Protein AF-Q4CX30-F1 (afdb_monomer_lite)

Structure (mmCIF, N/CA/C/O backbone):
data_AF-Q4CX30-F1
#
_entry.id   AF-Q4CX30-F1
#
loop_
_atom_site.group_PDB
_atom_site.id
_atom_site.type_symbol
_atom_site.label_atom_id
_atom_site.label_alt_id
_atom_site.label_comp_id
_atom_site.label_asym_id
_atom_site.label_entity_id
_atom_site.label_seq_id
_atom_site.pdbx_PDB_ins_code
_atom_site.Cartn_x
_atom_site.Cartn_y
_atom_site.Cartn_z
_atom_site.occupancy
_atom_site.B_iso_or_equiv
_atom_site.auth_seq_id
_atom_site.auth_comp_id
_atom_site.auth_asym_id
_atom_site.auth_atom_id
_atom_site.pdbx_PDB_model_num
ATOM 1 N N . LEU A 1 1 ? -2.620 12.984 12.902 1.00 74.12 1 LEU A N 1
ATOM 2 C CA . LEU A 1 1 ? -2.906 12.235 11.660 1.00 74.12 1 LEU A CA 1
ATOM 3 C C . LEU A 1 1 ? -3.575 13.204 10.701 1.00 74.12 1 LEU A C 1
ATOM 5 O O . LEU A 1 1 ? -4.526 13.856 11.110 1.00 74.12 1 LEU A O 1
ATOM 9 N N . THR A 1 2 ? -3.021 13.389 9.506 1.00 86.50 2 THR A N 1
ATOM 10 C CA . THR A 1 2 ? -3.496 14.367 8.513 1.00 86.50 2 THR A CA 1
ATOM 11 C C . THR A 1 2 ? -3.552 13.700 7.150 1.00 86.50 2 THR A C 1
ATOM 13 O O . THR A 1 2 ? -2.652 12.934 6.819 1.00 86.50 2 THR A O 1
ATOM 16 N N . ILE A 1 3 ? -4.589 14.004 6.374 1.00 91.12 3 ILE A N 1
ATOM 17 C CA . ILE A 1 3 ? -4.713 13.572 4.980 1.00 91.12 3 ILE A CA 1
ATOM 18 C C . ILE A 1 3 ? -4.101 14.662 4.096 1.00 91.12 3 ILE A C 1
ATOM 20 O O . ILE A 1 3 ? -4.366 15.848 4.311 1.00 91.12 3 ILE A O 1
ATOM 24 N N . HIS A 1 4 ? -3.267 14.277 3.131 1.00 91.94 4 HIS A N 1
ATOM 25 C CA . HIS A 1 4 ? -2.609 15.207 2.218 1.00 91.94 4 HIS A CA 1
ATOM 26 C C . HIS A 1 4 ? -3.652 15.988 1.396 1.00 91.94 4 HIS A C 1
ATOM 28 O O . HIS A 1 4 ? -4.629 15.427 0.918 1.00 91.94 4 HIS A O 1
ATOM 34 N N . SER A 1 5 ? -3.467 17.292 1.195 1.00 91.00 5 SER A N 1
ATOM 35 C CA . SER A 1 5 ? -4.496 18.142 0.568 1.00 91.00 5 SER A CA 1
ATOM 36 C C . SER A 1 5 ? -4.748 17.854 -0.916 1.00 91.00 5 SER A C 1
ATOM 38 O O . SER A 1 5 ? -5.780 18.245 -1.448 1.00 91.00 5 SER A O 1
ATOM 40 N N . GLU A 1 6 ? -3.797 17.208 -1.591 1.00 88.88 6 GLU A N 1
ATOM 41 C CA . GLU A 1 6 ? -3.873 16.894 -3.027 1.00 88.88 6 GLU A CA 1
ATOM 42 C C . GLU A 1 6 ? -4.706 15.645 -3.355 1.00 88.88 6 GLU A C 1
ATOM 44 O O . GLU A 1 6 ? -5.018 15.432 -4.523 1.00 88.88 6 GLU A O 1
ATOM 49 N N . VAL A 1 7 ? -5.084 14.815 -2.371 1.00 90.31 7 VAL A N 1
ATOM 50 C CA . VAL A 1 7 ? -5.952 13.663 -2.658 1.00 90.31 7 VAL A CA 1
ATOM 51 C C . VAL A 1 7 ? -7.422 14.102 -2.753 1.00 90.31 7 VAL A C 1
ATOM 53 O O . VAL A 1 7 ? -7.943 14.711 -1.813 1.00 90.31 7 VAL A O 1
ATOM 56 N N . PRO A 1 8 ? -8.129 13.800 -3.862 1.00 93.00 8 PRO A N 1
ATOM 57 C CA . PRO A 1 8 ? -9.488 14.284 -4.117 1.00 93.00 8 PRO A CA 1
ATOM 58 C C . PRO A 1 8 ? -10.548 13.418 -3.413 1.00 93.00 8 PRO A C 1
ATOM 60 O O . PRO A 1 8 ? -11.469 12.892 -4.039 1.00 93.00 8 PRO A O 1
ATOM 63 N N . TYR A 1 9 ? -10.400 13.229 -2.102 1.00 95.94 9 TYR A N 1
ATOM 64 C CA . TYR A 1 9 ? -11.337 12.450 -1.298 1.00 95.94 9 TYR A CA 1
ATOM 65 C C . TYR A 1 9 ? -12.587 13.254 -0.941 1.00 95.94 9 TYR A C 1
ATOM 67 O O . TYR A 1 9 ? -12.536 14.455 -0.660 1.00 95.94 9 TYR A O 1
ATOM 75 N N . THR A 1 10 ? -13.710 12.551 -0.909 1.00 95.31 10 THR A N 1
ATOM 76 C CA . THR A 1 10 ? -14.971 13.004 -0.326 1.00 95.31 10 THR A CA 1
ATOM 77 C C . THR A 1 10 ? -14.840 13.126 1.193 1.00 95.31 10 THR A C 1
ATOM 79 O O . THR A 1 10 ? -13.927 12.570 1.807 1.00 95.31 10 THR A O 1
ATOM 82 N N . GLU A 1 11 ? -15.763 13.847 1.826 1.00 94.44 11 GLU A N 1
ATOM 83 C CA . GLU A 1 11 ? -15.764 13.987 3.287 1.00 94.44 11 GLU A CA 1
ATOM 84 C C . GLU A 1 11 ? -15.996 12.647 4.005 1.00 94.44 11 GLU A C 1
ATOM 86 O O . GLU A 1 11 ? -15.416 12.412 5.064 1.00 94.44 11 GLU A O 1
ATOM 91 N N . GLU A 1 12 ? -16.773 11.740 3.406 1.00 95.06 12 GLU A N 1
ATOM 92 C CA . GLU A 1 12 ? -16.997 10.384 3.921 1.00 95.06 12 GLU A CA 1
ATOM 93 C C . GLU A 1 12 ? -15.698 9.568 3.946 1.00 95.06 12 GLU A C 1
ATOM 95 O O . GLU A 1 12 ? -15.317 9.038 4.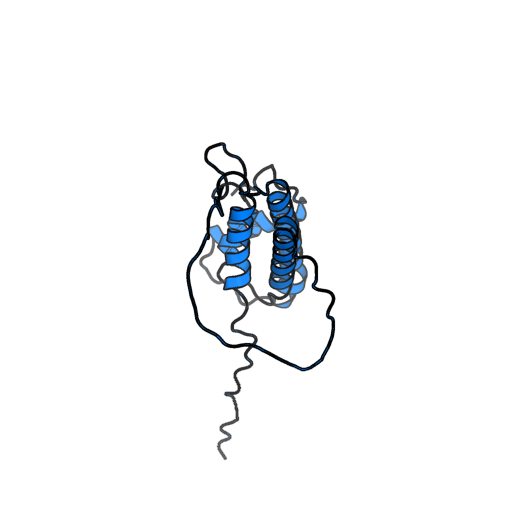989 1.00 95.06 12 GLU A O 1
ATOM 100 N N . GLU A 1 13 ? -14.961 9.541 2.834 1.00 96.50 13 GLU A N 1
ATOM 101 C CA . GLU A 1 13 ? -13.665 8.856 2.746 1.00 96.50 13 GLU A CA 1
ATOM 102 C C . GLU A 1 13 ? -12.635 9.446 3.708 1.00 96.50 13 GLU A C 1
ATOM 104 O O . GLU A 1 13 ? -11.911 8.700 4.367 1.00 96.50 13 GLU A O 1
ATOM 109 N N . LYS A 1 14 ? -12.578 10.780 3.831 1.00 95.19 14 LYS A N 1
ATOM 110 C CA . LYS A 1 14 ? -11.678 11.442 4.787 1.00 95.19 14 LYS A CA 1
ATOM 111 C C . LYS A 1 14 ? -12.003 11.054 6.222 1.00 95.19 14 LYS A C 1
ATOM 113 O O . LYS A 1 14 ? -11.089 10.771 6.993 1.00 95.19 14 LYS A O 1
ATOM 118 N N . THR A 1 15 ? -13.287 11.045 6.570 1.00 94.38 15 THR A N 1
ATOM 119 C CA . THR A 1 15 ? -13.758 10.695 7.914 1.00 94.38 15 THR A CA 1
ATOM 120 C C . THR A 1 15 ? -13.398 9.248 8.225 1.00 94.38 15 THR A C 1
ATOM 122 O O . THR A 1 15 ? -12.702 8.992 9.206 1.00 94.38 15 THR A O 1
ATOM 125 N N . PHE A 1 16 ? -13.746 8.324 7.326 1.00 94.56 16 PHE A N 1
ATOM 126 C CA . PHE A 1 16 ? -13.391 6.912 7.435 1.00 94.56 16 PHE A CA 1
ATOM 127 C C . PHE A 1 16 ? -11.875 6.704 7.588 1.00 94.56 16 PHE A C 1
ATOM 129 O O . PHE A 1 16 ? -11.426 5.981 8.479 1.00 94.56 16 PHE A O 1
ATOM 136 N N . LEU A 1 17 ? -11.064 7.349 6.746 1.00 95.00 17 LEU A N 1
ATOM 137 C CA . LEU A 1 17 ? -9.613 7.189 6.773 1.00 95.00 17 LEU A CA 1
ATOM 138 C C . LEU A 1 17 ? -9.007 7.729 8.074 1.00 95.00 17 LEU A C 1
ATOM 140 O O . LEU A 1 17 ? -8.151 7.073 8.665 1.00 95.00 17 LEU A O 1
ATOM 144 N N . LEU A 1 18 ? -9.463 8.888 8.555 1.00 93.94 18 LEU A N 1
ATOM 145 C CA . LEU A 1 18 ? -9.021 9.435 9.838 1.00 93.94 18 LEU A CA 1
ATOM 146 C C . LEU A 1 18 ? -9.398 8.521 11.006 1.00 93.94 18 LEU A C 1
ATOM 148 O O . LEU A 1 18 ? -8.546 8.270 11.855 1.00 93.94 18 LEU A O 1
ATOM 152 N N . GLU A 1 19 ? -10.620 7.986 11.033 1.00 92.19 19 GLU A N 1
ATOM 153 C CA . GLU A 1 19 ? -11.057 7.024 12.051 1.00 92.19 19 GLU A CA 1
ATOM 154 C C . GLU A 1 19 ? -10.172 5.774 12.062 1.00 92.19 19 GLU A C 1
ATOM 156 O O . GLU A 1 19 ? -9.686 5.374 13.120 1.00 92.19 19 GLU A O 1
ATOM 161 N N . GLN A 1 20 ? -9.893 5.191 10.889 1.00 91.12 20 GLN A N 1
ATOM 162 C CA . GLN A 1 20 ? -9.012 4.027 10.787 1.00 91.12 20 GLN A CA 1
ATOM 163 C C . GLN A 1 20 ? -7.589 4.345 11.254 1.00 91.12 20 GLN A C 1
ATOM 165 O O . GLN A 1 20 ? -6.998 3.563 11.994 1.00 91.12 20 GLN A O 1
ATOM 170 N N . LEU A 1 21 ? -7.028 5.492 10.865 1.00 91.75 21 LEU A N 1
ATOM 171 C CA . LEU A 1 21 ? -5.690 5.897 11.300 1.00 91.75 21 LEU A CA 1
ATOM 172 C C . LEU A 1 21 ? -5.623 6.131 12.815 1.00 91.75 21 LEU A C 1
ATOM 174 O O . LEU A 1 21 ? -4.625 5.781 13.447 1.00 91.75 21 LEU A O 1
ATOM 178 N N . VAL A 1 22 ? -6.668 6.717 13.406 1.00 89.81 22 VAL A N 1
ATOM 179 C CA . VAL A 1 22 ? -6.758 6.915 14.858 1.00 89.81 22 VAL A CA 1
ATOM 180 C C . VAL A 1 22 ? -6.835 5.564 15.563 1.00 89.81 22 VAL A C 1
ATOM 182 O O . VAL A 1 22 ? -6.045 5.336 16.479 1.00 89.81 22 VAL A O 1
ATOM 185 N N . ALA A 1 23 ? -7.682 4.647 15.090 1.00 87.00 23 ALA A N 1
ATOM 186 C CA . ALA A 1 23 ? -7.776 3.290 15.626 1.00 87.00 23 ALA A CA 1
ATOM 187 C C . ALA A 1 23 ? -6.424 2.557 15.563 1.00 87.00 23 ALA A C 1
ATOM 189 O O . ALA A 1 23 ? -5.990 1.975 16.552 1.00 87.00 23 ALA A O 1
ATOM 190 N N . LEU A 1 24 ? -5.687 2.673 14.450 1.00 85.00 24 LEU A N 1
ATOM 191 C CA . LEU A 1 24 ? -4.336 2.108 14.324 1.00 85.00 24 LEU A CA 1
ATOM 192 C C . LEU A 1 24 ? -3.336 2.692 15.327 1.00 85.00 24 LEU A C 1
ATOM 194 O O . LEU A 1 24 ? -2.429 1.989 15.766 1.00 85.00 24 LEU A O 1
ATOM 198 N N . SER A 1 25 ? -3.473 3.975 15.667 1.00 82.56 25 SER A N 1
ATOM 199 C CA . SER A 1 25 ? -2.596 4.628 16.644 1.00 82.56 25 SER A CA 1
ATOM 200 C C . SER A 1 25 ? -2.934 4.271 18.092 1.00 82.56 25 SER A C 1
ATOM 202 O O . SER A 1 25 ? -2.055 4.325 18.950 1.00 82.56 25 SER A O 1
ATOM 204 N N . GLN A 1 26 ? -4.195 3.926 18.362 1.00 78.19 26 GLN A N 1
ATOM 205 C CA . GLN A 1 26 ? -4.690 3.630 19.703 1.00 78.19 26 GLN A CA 1
ATOM 206 C C . GLN A 1 26 ? -4.584 2.142 20.044 1.00 78.19 26 GLN A C 1
ATOM 208 O O . GLN A 1 26 ? -4.322 1.809 21.197 1.00 78.19 26 GLN A O 1
ATOM 213 N N . GLU A 1 27 ? -4.731 1.245 19.066 1.00 62.59 27 GLU A N 1
ATOM 214 C CA . GLU A 1 27 ? -4.958 -0.171 19.337 1.00 62.59 27 GLU A CA 1
ATOM 215 C C . GLU A 1 27 ? -4.057 -1.099 18.499 1.00 62.59 27 GLU A C 1
ATOM 217 O O . GLU A 1 27 ? -4.370 -1.517 17.386 1.00 62.59 27 GLU A O 1
ATOM 222 N N . GLN A 1 28 ? -2.978 -1.559 19.143 1.00 54.16 28 GLN A N 1
ATOM 223 C CA . GLN A 1 28 ? -2.537 -2.963 19.067 1.00 54.16 28 GLN A CA 1
ATOM 224 C C . GLN A 1 28 ? -3.465 -3.893 19.887 1.00 54.16 28 GLN A C 1
ATOM 226 O O . GLN A 1 28 ? -3.109 -5.032 20.186 1.00 54.16 28 GLN A O 1
ATOM 231 N N . GLN A 1 29 ? -4.646 -3.414 20.281 1.00 41.4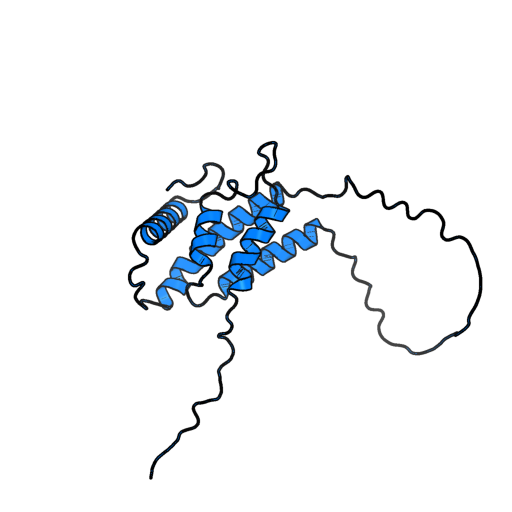4 29 GLN A N 1
ATOM 232 C CA . GLN A 1 29 ? -5.514 -4.028 21.270 1.00 41.44 29 GLN A CA 1
ATOM 233 C C . GLN A 1 29 ? -6.808 -4.477 20.583 1.00 41.44 29 GLN A C 1
ATOM 235 O O . GLN A 1 29 ? -7.637 -3.669 20.202 1.00 41.44 29 GLN A O 1
ATOM 240 N N . GLU A 1 30 ? -6.906 -5.788 20.357 1.00 47.44 30 GLU A N 1
ATOM 241 C CA . GLU A 1 30 ? -8.147 -6.526 20.089 1.00 47.44 30 GLU A CA 1
ATOM 242 C C . GLU A 1 30 ? -9.089 -5.906 19.042 1.00 47.44 30 GLU A C 1
ATOM 244 O O . GLU A 1 30 ? -10.215 -5.521 19.349 1.00 47.44 30 GLU A O 1
ATOM 249 N N . ARG A 1 31 ? -8.698 -5.930 17.756 1.00 52.19 31 ARG A N 1
ATOM 250 C CA . ARG A 1 31 ? -9.711 -5.920 16.688 1.00 52.19 31 ARG A CA 1
ATOM 251 C C . ARG A 1 31 ? -10.516 -7.210 16.791 1.00 52.19 31 ARG A C 1
ATOM 253 O O . ARG A 1 31 ? -10.148 -8.238 16.223 1.00 52.19 31 ARG A O 1
ATOM 260 N N . GLN A 1 32 ? -11.576 -7.139 17.593 1.00 47.94 32 GLN A N 1
ATOM 261 C CA . GLN A 1 32 ? -12.629 -8.130 17.663 1.00 47.94 32 GLN A CA 1
ATOM 262 C C . GLN A 1 32 ? -13.050 -8.499 16.246 1.00 47.94 32 GLN A C 1
ATOM 264 O O . GLN A 1 32 ? -13.118 -7.664 15.343 1.00 47.94 32 GLN A O 1
ATOM 269 N N . HIS A 1 33 ? -13.274 -9.796 16.102 1.00 47.94 33 HIS A N 1
ATOM 270 C CA . HIS A 1 33 ? -13.706 -10.553 14.938 1.00 47.94 33 HIS A CA 1
ATOM 271 C C . HIS A 1 33 ? -15.131 -10.144 14.507 1.00 47.94 33 HIS A C 1
ATOM 273 O O . HIS A 1 33 ? -16.014 -10.993 14.380 1.00 47.94 33 HIS A O 1
ATOM 279 N N . ASP A 1 34 ? -15.375 -8.840 14.378 1.00 51.47 34 ASP A N 1
ATOM 280 C CA . ASP A 1 34 ? -16.711 -8.275 14.300 1.00 51.47 34 ASP A CA 1
ATOM 281 C C . ASP A 1 34 ? -16.986 -7.709 12.906 1.00 51.47 34 ASP A C 1
ATOM 283 O O . ASP A 1 34 ? -16.431 -6.702 12.457 1.00 51.47 34 ASP A O 1
ATOM 287 N N . ASP A 1 35 ? -17.875 -8.457 12.264 1.00 67.69 35 ASP A N 1
ATOM 288 C CA . ASP A 1 35 ? -18.622 -8.202 11.048 1.00 67.69 35 ASP A CA 1
ATOM 289 C C . ASP A 1 35 ? -17.849 -8.241 9.712 1.00 67.69 35 ASP A C 1
ATOM 291 O O . ASP A 1 35 ? -17.580 -7.221 9.066 1.00 67.69 35 ASP A O 1
ATOM 295 N N . ASP A 1 36 ? -17.566 -9.471 9.252 1.00 73.94 36 ASP A N 1
ATOM 296 C CA . ASP A 1 36 ? -17.162 -9.777 7.866 1.00 73.94 36 ASP A CA 1
ATOM 297 C C . ASP A 1 36 ? -18.130 -9.105 6.845 1.00 73.94 36 ASP A C 1
ATOM 299 O O . ASP A 1 36 ? -17.696 -8.670 5.767 1.00 73.94 36 ASP A O 1
ATOM 303 N N . ASP A 1 37 ? -19.419 -8.912 7.196 1.00 80.69 37 ASP A N 1
ATOM 304 C CA . ASP A 1 37 ? -20.377 -8.192 6.344 1.00 80.69 37 ASP A CA 1
ATOM 305 C C . ASP A 1 37 ? -20.095 -6.686 6.310 1.00 80.69 37 ASP A C 1
ATOM 307 O O . ASP A 1 37 ? -20.137 -6.091 5.231 1.00 80.69 37 ASP A O 1
ATOM 311 N N . LYS A 1 38 ? -19.774 -6.048 7.444 1.00 87.19 38 LYS A N 1
ATOM 312 C CA . LYS A 1 38 ? -19.392 -4.623 7.479 1.00 87.19 38 LYS A CA 1
ATOM 313 C C . LYS A 1 38 ? -18.138 -4.381 6.650 1.00 87.19 38 LYS A C 1
ATOM 315 O O . LYS A 1 38 ? -18.085 -3.433 5.865 1.00 87.19 38 LYS A O 1
ATOM 320 N N . TRP A 1 39 ? -17.136 -5.251 6.779 1.00 89.06 39 TRP A N 1
ATOM 321 C CA . TRP A 1 39 ? -15.922 -5.150 5.975 1.00 89.06 39 TRP A CA 1
ATOM 322 C C . TRP A 1 39 ? -16.252 -5.115 4.477 1.00 89.06 39 TRP A C 1
ATOM 324 O O . TRP A 1 39 ? -15.879 -4.168 3.781 1.00 89.06 39 TRP A O 1
ATOM 334 N N . THR A 1 40 ? -17.022 -6.094 4.008 1.00 87.25 40 THR A N 1
ATOM 335 C CA . THR A 1 40 ? -17.337 -6.244 2.584 1.00 87.25 40 THR A CA 1
ATOM 336 C C . THR A 1 40 ? -18.309 -5.170 2.079 1.00 87.25 40 THR A C 1
ATOM 338 O O . THR A 1 40 ? -18.166 -4.692 0.956 1.00 87.25 40 THR A O 1
ATOM 341 N N . ARG A 1 41 ? -19.293 -4.755 2.889 1.00 89.12 41 ARG A N 1
ATOM 342 C CA . ARG A 1 41 ? -20.352 -3.818 2.466 1.00 89.12 41 ARG A CA 1
ATOM 343 C C . ARG A 1 41 ? -19.980 -2.349 2.579 1.00 89.12 41 ARG A C 1
ATOM 345 O O . ARG A 1 41 ? -20.494 -1.559 1.795 1.00 89.12 41 ARG A O 1
ATOM 352 N N . THR A 1 42 ? -19.149 -1.966 3.547 1.00 90.75 42 THR A N 1
ATOM 353 C CA . THR A 1 42 ? -18.830 -0.548 3.788 1.00 90.75 42 THR A CA 1
ATOM 354 C C . THR A 1 42 ? -17.352 -0.254 3.612 1.00 90.75 42 THR A C 1
ATOM 356 O O . THR A 1 42 ? -16.989 0.698 2.927 1.00 90.75 42 THR A O 1
ATOM 359 N N . THR A 1 43 ? -16.480 -1.078 4.192 1.00 92.44 43 THR A N 1
ATOM 360 C CA . THR A 1 43 ? -15.050 -0.757 4.242 1.00 92.44 43 THR A CA 1
ATOM 361 C C . THR A 1 43 ? -14.366 -0.938 2.890 1.00 92.44 43 THR A C 1
ATOM 363 O O . THR A 1 43 ? -13.656 -0.040 2.441 1.00 92.44 43 THR A O 1
ATOM 366 N N . VAL A 1 44 ? -14.583 -2.075 2.223 1.00 93.25 44 VAL A N 1
ATOM 367 C CA . VAL A 1 44 ? -13.961 -2.363 0.921 1.00 93.25 44 VAL A CA 1
ATOM 368 C C . VAL A 1 44 ? -14.347 -1.323 -0.140 1.00 93.25 44 VAL A C 1
ATOM 370 O O . VAL A 1 44 ? -13.429 -0.798 -0.767 1.00 93.25 44 VAL A O 1
ATOM 373 N N . PRO A 1 45 ? -15.628 -0.934 -0.317 1.00 95.81 45 PRO A N 1
ATOM 374 C CA . PRO A 1 45 ? -15.996 0.104 -1.285 1.00 95.81 45 PRO A CA 1
ATOM 375 C C . PRO A 1 45 ? -15.296 1.451 -1.059 1.00 95.81 45 PRO A C 1
ATOM 377 O O . PRO A 1 45 ? -14.816 2.056 -2.017 1.00 95.81 45 PRO A O 1
ATOM 380 N N . LEU A 1 46 ? -15.178 1.904 0.196 1.00 96.44 46 LEU A N 1
ATOM 381 C CA . LEU A 1 46 ? -14.476 3.152 0.523 1.00 96.44 46 LEU A CA 1
ATOM 382 C C . LEU A 1 46 ? -12.974 3.052 0.238 1.00 96.44 46 LEU A C 1
ATOM 384 O O . LEU A 1 46 ? -12.385 3.970 -0.332 1.00 96.44 46 LEU A O 1
ATOM 388 N N . LEU A 1 47 ? -12.352 1.924 0.596 1.00 96.50 47 LEU A N 1
ATOM 389 C CA . LEU A 1 47 ? -10.945 1.674 0.286 1.00 96.50 47 LEU A CA 1
ATOM 390 C C . LEU A 1 47 ? -10.699 1.652 -1.221 1.00 96.50 47 LEU A C 1
ATOM 392 O O . LEU A 1 47 ? -9.743 2.272 -1.672 1.00 96.50 47 LEU A O 1
ATOM 396 N N . VAL A 1 48 ? -11.564 0.986 -1.988 1.00 96.81 48 VAL A N 1
ATOM 397 C CA . VAL A 1 48 ? -11.490 0.927 -3.452 1.00 96.81 48 VAL A CA 1
ATOM 398 C C . VAL A 1 48 ? -11.601 2.323 -4.059 1.00 96.81 48 VAL A C 1
ATOM 400 O O . VAL A 1 48 ? -10.745 2.684 -4.859 1.00 96.81 48 VAL A O 1
ATOM 403 N N . SER A 1 49 ? -12.562 3.146 -3.630 1.00 97.25 49 SER A N 1
ATOM 404 C CA . SER A 1 49 ? -12.712 4.500 -4.180 1.00 97.25 49 SER A CA 1
ATOM 405 C C . SER A 1 49 ? -11.497 5.395 -3.898 1.00 97.25 49 SER A C 1
ATOM 407 O O . SER A 1 49 ? -11.019 6.107 -4.786 1.00 97.25 49 SER A O 1
ATOM 409 N N . MET A 1 50 ? -10.922 5.319 -2.692 1.00 97.81 50 MET A N 1
ATOM 410 C CA . MET A 1 50 ? -9.672 6.025 -2.383 1.00 97.81 50 MET A CA 1
ATOM 411 C C . MET A 1 50 ? -8.495 5.488 -3.206 1.00 97.81 50 MET A C 1
ATOM 413 O O . MET A 1 50 ? -7.658 6.262 -3.673 1.00 97.81 50 MET A O 1
ATOM 417 N N . LEU A 1 51 ? -8.441 4.170 -3.406 1.00 97.19 51 LEU A N 1
ATOM 418 C CA . LEU A 1 51 ? -7.403 3.506 -4.183 1.00 97.19 51 LEU A CA 1
ATOM 419 C C . LEU A 1 51 ? -7.437 3.937 -5.649 1.00 97.19 51 LEU A C 1
ATOM 421 O O . LEU A 1 51 ? -6.396 4.300 -6.186 1.00 97.19 51 LEU A O 1
ATOM 425 N N . GLU A 1 52 ? -8.618 3.981 -6.265 1.00 97.81 52 GLU A N 1
ATOM 426 C CA . GLU A 1 52 ? -8.825 4.479 -7.630 1.00 97.81 52 GLU A CA 1
ATOM 427 C C . GLU A 1 52 ? -8.285 5.905 -7.781 1.00 97.81 52 GLU A C 1
ATOM 429 O O . GLU A 1 52 ? -7.525 6.190 -8.703 1.00 97.81 52 GLU A O 1
ATOM 434 N N . LYS A 1 53 ? -8.594 6.794 -6.829 1.00 97.88 53 LYS A N 1
ATOM 435 C CA . LYS A 1 53 ? -8.122 8.190 -6.839 1.00 97.88 53 LYS A CA 1
ATOM 436 C C . LYS A 1 53 ? -6.604 8.297 -6.715 1.00 97.88 53 LYS A C 1
ATOM 438 O O . LYS A 1 53 ? -5.984 9.093 -7.418 1.00 97.88 53 LYS A O 1
ATOM 443 N N . VAL A 1 54 ? -5.991 7.498 -5.843 1.00 96.94 54 VAL A N 1
ATOM 444 C CA . VAL A 1 54 ? -4.530 7.474 -5.660 1.00 96.94 54 VAL A CA 1
ATOM 445 C C . VAL A 1 54 ? -3.820 6.861 -6.867 1.00 96.94 54 VAL A C 1
ATOM 447 O O . VAL A 1 54 ? -2.765 7.352 -7.267 1.00 96.94 54 VAL A O 1
ATOM 450 N N . LEU A 1 55 ? -4.387 5.820 -7.477 1.00 97.06 55 LEU A N 1
ATOM 451 C CA . LEU A 1 55 ? -3.846 5.199 -8.686 1.00 97.06 55 LEU A CA 1
ATOM 452 C C . LEU A 1 55 ? -4.022 6.089 -9.922 1.00 97.06 55 LEU A C 1
ATOM 454 O O . LEU A 1 55 ? -3.123 6.132 -10.763 1.00 97.06 55 LEU A O 1
ATOM 458 N N . GLN A 1 56 ? -5.107 6.862 -10.003 1.00 96.06 56 GLN A N 1
ATOM 459 C CA . GLN A 1 56 ? -5.267 7.899 -11.020 1.00 96.06 56 GLN A CA 1
ATOM 460 C C . GLN A 1 56 ? -4.229 9.010 -10.834 1.00 96.06 56 GLN A C 1
ATOM 462 O O . GLN A 1 56 ? -3.537 9.361 -11.783 1.00 96.06 56 GLN A O 1
ATOM 467 N N . LEU A 1 57 ? -4.022 9.484 -9.600 1.00 94.56 57 LEU A N 1
ATOM 468 C CA . LEU A 1 57 ? -2.958 10.442 -9.287 1.00 94.56 57 LEU A CA 1
ATOM 469 C C . LEU A 1 57 ? -1.568 9.894 -9.667 1.00 94.56 57 LEU A C 1
ATOM 471 O O . LEU A 1 57 ? -0.707 10.641 -10.138 1.00 94.56 57 LEU A O 1
ATOM 475 N N . ALA A 1 58 ? -1.345 8.587 -9.493 1.00 95.00 58 ALA A N 1
ATOM 476 C CA . ALA A 1 58 ? -0.132 7.913 -9.942 1.00 95.00 58 ALA A CA 1
ATOM 477 C C . ALA A 1 58 ? -0.009 7.906 -11.476 1.00 95.00 58 ALA A C 1
ATOM 479 O O . ALA A 1 58 ? 1.078 8.170 -11.986 1.00 95.00 58 ALA A O 1
ATOM 480 N N . ALA A 1 59 ? -1.100 7.639 -12.200 1.00 94.94 59 ALA A N 1
ATOM 481 C CA . ALA A 1 59 ? -1.140 7.662 -13.662 1.00 94.94 59 ALA A CA 1
ATOM 482 C C . ALA A 1 59 ? -0.875 9.069 -14.220 1.00 94.94 59 ALA A C 1
ATOM 484 O O . ALA A 1 59 ? -0.075 9.227 -15.141 1.00 94.94 59 ALA A O 1
ATOM 485 N N . ASP A 1 60 ? -1.461 10.099 -13.608 1.00 93.50 60 ASP A N 1
ATOM 486 C CA . ASP A 1 60 ? -1.270 11.502 -13.996 1.00 93.50 60 ASP A CA 1
ATOM 487 C C . ASP A 1 60 ? 0.185 11.964 -13.797 1.00 93.50 60 ASP A C 1
ATOM 489 O O . ASP A 1 60 ? 0.683 12.841 -14.503 1.00 93.50 60 ASP A O 1
ATOM 493 N N . ASN A 1 61 ? 0.889 11.343 -12.846 1.00 92.81 61 ASN A N 1
ATOM 494 C CA . ASN A 1 61 ? 2.300 11.583 -12.553 1.00 92.81 61 ASN A CA 1
ATOM 495 C C . ASN A 1 61 ? 3.216 10.467 -13.080 1.00 92.81 61 ASN A C 1
ATOM 497 O O . ASN A 1 61 ? 4.349 10.321 -12.608 1.00 92.81 61 ASN A O 1
ATOM 501 N N . TYR A 1 62 ? 2.745 9.663 -14.037 1.00 89.44 62 TYR A N 1
ATOM 502 C CA . TYR A 1 62 ? 3.542 8.588 -14.603 1.00 89.44 62 TYR A CA 1
ATOM 503 C C . TYR A 1 62 ? 4.750 9.157 -15.352 1.00 89.44 62 TYR A C 1
ATOM 505 O O . TYR A 1 62 ? 4.645 9.965 -16.277 1.00 89.44 62 TYR A O 1
ATOM 513 N N . GLU A 1 63 ? 5.929 8.739 -14.913 1.00 82.00 63 GLU A N 1
ATOM 514 C CA . GLU A 1 63 ? 7.200 9.061 -15.539 1.00 82.00 63 GLU A CA 1
ATOM 515 C C . GLU A 1 63 ? 7.488 7.943 -16.537 1.00 82.00 63 GLU A C 1
ATOM 517 O O . GLU A 1 63 ? 7.843 6.834 -16.139 1.00 82.00 63 GLU A O 1
ATOM 522 N N . ASP A 1 64 ? 7.319 8.200 -17.837 1.00 66.62 64 ASP A N 1
ATOM 523 C CA . ASP A 1 64 ? 7.883 7.284 -18.823 1.00 66.62 64 ASP A CA 1
ATOM 524 C C . ASP A 1 64 ? 9.406 7.434 -18.748 1.00 66.62 64 ASP A C 1
ATOM 526 O O . ASP A 1 64 ? 9.968 8.416 -19.237 1.00 66.62 64 ASP A O 1
ATOM 530 N N . ASP A 1 65 ? 10.080 6.460 -18.132 1.00 58.31 65 ASP A N 1
ATOM 531 C CA . ASP A 1 65 ? 11.547 6.338 -18.043 1.00 58.31 65 ASP A CA 1
ATOM 532 C C . ASP A 1 65 ? 12.233 6.207 -19.433 1.00 58.31 65 ASP A C 1
ATOM 534 O O . ASP A 1 65 ? 13.347 5.699 -19.571 1.00 58.31 65 ASP A O 1
ATOM 538 N N . SER A 1 66 ? 11.600 6.676 -20.511 1.00 51.12 66 SER A N 1
ATOM 539 C CA . SER A 1 66 ? 12.105 6.683 -21.885 1.00 51.12 66 SER A CA 1
ATOM 540 C C . SER A 1 66 ? 13.248 7.675 -22.138 1.00 51.12 66 SER A C 1
ATOM 542 O O . SER A 1 66 ? 13.640 7.838 -23.289 1.00 51.12 66 SER A O 1
ATOM 544 N N . ASN A 1 67 ? 13.844 8.296 -21.111 1.00 41.91 67 ASN A N 1
ATOM 545 C CA . ASN A 1 67 ? 14.926 9.269 -21.304 1.00 41.91 67 ASN A CA 1
ATOM 546 C C . ASN A 1 67 ? 16.306 8.868 -20.754 1.00 41.91 67 ASN A C 1
ATOM 548 O O . ASN A 1 67 ? 17.150 9.745 -20.589 1.00 41.91 67 ASN A O 1
ATOM 552 N N . ASN A 1 68 ? 16.585 7.578 -20.489 1.00 40.91 68 ASN A N 1
ATOM 553 C CA . ASN A 1 68 ? 17.959 7.195 -20.114 1.00 40.91 68 ASN A CA 1
ATOM 554 C C . ASN A 1 68 ? 18.457 5.774 -20.439 1.00 40.91 68 ASN A C 1
ATOM 556 O O . ASN A 1 68 ? 19.430 5.327 -19.842 1.00 40.91 68 ASN A O 1
ATOM 560 N N . ASN A 1 69 ? 17.878 5.073 -21.418 1.00 38.09 69 ASN A N 1
ATOM 561 C CA . ASN A 1 69 ? 18.525 3.885 -21.991 1.00 38.09 69 ASN A CA 1
ATOM 562 C C . ASN A 1 69 ? 18.555 3.972 -23.514 1.00 38.09 69 ASN A C 1
ATOM 564 O O . ASN A 1 69 ? 17.809 3.314 -24.236 1.00 38.09 69 ASN A O 1
AT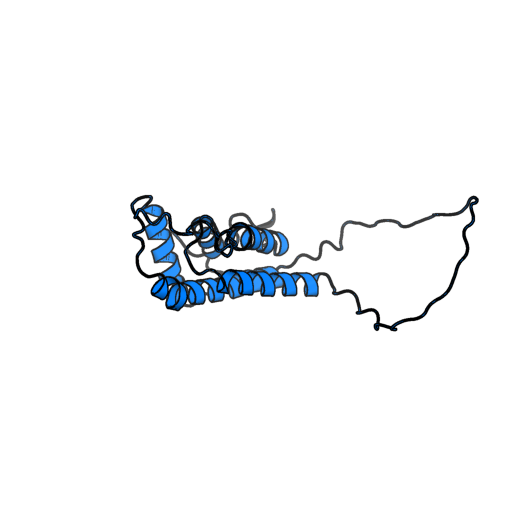OM 568 N N . ASN A 1 70 ? 19.496 4.785 -23.988 1.00 35.44 70 ASN A N 1
ATOM 569 C CA . ASN A 1 70 ? 20.085 4.662 -25.309 1.00 35.44 70 ASN A CA 1
ATOM 570 C C . ASN A 1 70 ? 20.848 3.320 -25.364 1.00 35.44 70 ASN A C 1
ATOM 572 O O . ASN A 1 70 ? 22.076 3.279 -25.292 1.00 35.44 70 ASN A O 1
ATOM 576 N N . ILE A 1 71 ? 20.120 2.195 -25.424 1.00 43.38 71 ILE A N 1
ATOM 577 C CA . ILE A 1 71 ? 20.691 0.928 -25.879 1.00 43.38 71 ILE A CA 1
ATOM 578 C C . ILE A 1 71 ? 20.900 1.114 -27.376 1.00 43.38 71 ILE A C 1
ATOM 580 O O . ILE A 1 71 ? 20.021 0.874 -28.203 1.00 43.38 71 ILE A O 1
ATOM 584 N N . SER A 1 72 ? 22.095 1.601 -27.693 1.00 41.53 72 SER A N 1
ATOM 585 C CA . SER A 1 72 ? 22.727 1.457 -28.991 1.00 41.53 72 SER A CA 1
ATOM 586 C C . SER A 1 72 ? 22.746 -0.028 -29.358 1.00 41.53 72 SER A C 1
ATOM 588 O O . SER A 1 72 ? 23.728 -0.723 -29.117 1.00 41.53 72 SER A O 1
ATOM 590 N N . ASN A 1 73 ? 21.675 -0.523 -29.976 1.00 42.34 73 ASN A N 1
ATOM 591 C CA . ASN A 1 73 ? 21.746 -1.702 -30.830 1.00 42.34 73 ASN A CA 1
ATOM 592 C C . ASN A 1 73 ? 22.453 -1.275 -32.123 1.00 42.34 73 ASN A C 1
ATOM 594 O O . ASN A 1 73 ? 21.835 -1.051 -33.160 1.00 42.34 73 ASN A O 1
ATOM 598 N N . SER A 1 74 ? 23.768 -1.097 -32.015 1.00 40.91 74 SER A N 1
ATOM 599 C CA . SER A 1 74 ? 24.685 -0.835 -33.115 1.00 40.91 74 SER A CA 1
ATOM 600 C C . SER A 1 74 ? 25.637 -2.023 -33.241 1.00 40.91 74 SER A C 1
ATOM 602 O O . SER A 1 74 ? 26.303 -2.394 -32.279 1.00 40.91 74 SER A O 1
ATOM 604 N N . ALA A 1 75 ? 25.685 -2.588 -34.449 1.00 38.78 75 ALA A N 1
ATOM 605 C CA . ALA A 1 75 ? 26.699 -3.514 -34.959 1.00 38.78 75 ALA A CA 1
ATOM 606 C C . ALA A 1 75 ? 26.763 -4.933 -34.352 1.00 38.78 75 ALA A C 1
ATOM 608 O O . ALA A 1 75 ? 27.711 -5.308 -33.669 1.00 38.78 75 ALA A O 1
ATOM 609 N N . GLY A 1 76 ? 25.814 -5.785 -34.752 1.00 38.91 76 GLY A N 1
ATOM 610 C CA . GLY A 1 76 ? 26.014 -7.236 -34.828 1.00 38.91 76 GLY A CA 1
ATOM 611 C C . GLY A 1 76 ? 26.355 -7.664 -36.258 1.00 38.91 76 GLY A C 1
ATOM 612 O O . GLY A 1 76 ? 25.528 -8.277 -36.927 1.00 38.91 76 GLY A O 1
ATOM 613 N N . THR A 1 77 ? 27.542 -7.305 -36.754 1.00 42.72 77 THR A N 1
ATOM 614 C CA . THR A 1 77 ? 28.031 -7.740 -38.071 1.00 42.72 77 THR A CA 1
ATOM 615 C C . THR A 1 77 ? 28.940 -8.955 -37.900 1.00 42.72 77 THR A C 1
ATOM 617 O O . THR A 1 77 ? 29.989 -8.865 -37.273 1.00 42.72 77 THR A O 1
ATOM 620 N N . THR A 1 78 ? 28.523 -10.059 -38.531 1.00 39.66 78 THR A N 1
ATOM 621 C CA . THR A 1 78 ? 29.320 -11.206 -39.015 1.00 39.66 78 THR A CA 1
ATOM 622 C C . THR A 1 78 ? 30.131 -12.016 -37.994 1.00 39.66 78 THR A C 1
ATOM 624 O O . THR A 1 78 ? 31.145 -11.551 -37.487 1.00 39.66 78 THR A O 1
ATOM 627 N N . THR A 1 79 ? 29.831 -13.318 -37.867 1.00 40.50 79 THR A N 1
ATOM 628 C CA . THR A 1 79 ? 30.577 -14.398 -38.568 1.00 40.50 79 THR A CA 1
ATOM 629 C C . THR A 1 79 ? 30.173 -15.795 -38.040 1.00 40.50 79 THR A C 1
ATOM 631 O O . THR A 1 79 ? 30.274 -16.082 -36.855 1.00 40.50 79 THR A O 1
ATOM 634 N N . THR A 1 80 ? 29.774 -16.663 -38.984 1.00 39.84 80 THR A N 1
ATOM 635 C CA . THR A 1 80 ? 29.806 -18.153 -39.008 1.00 39.84 80 THR A CA 1
ATOM 636 C C . THR A 1 80 ? 28.925 -19.041 -38.106 1.00 39.84 80 THR A C 1
ATOM 638 O O . THR A 1 80 ? 29.190 -19.242 -36.931 1.00 39.84 80 THR A O 1
ATOM 641 N N . ALA A 1 81 ? 28.035 -19.757 -38.813 1.00 40.34 81 ALA A N 1
ATOM 642 C CA . ALA A 1 81 ? 27.953 -21.227 -38.915 1.00 40.34 81 ALA A CA 1
ATOM 643 C C . ALA A 1 81 ? 27.328 -22.064 -37.778 1.00 40.34 81 ALA A C 1
ATOM 645 O O . ALA A 1 81 ? 27.981 -22.375 -36.793 1.00 40.34 81 ALA A O 1
ATOM 646 N N . ALA A 1 82 ? 26.097 -22.540 -38.031 1.00 46.19 82 ALA A N 1
ATOM 647 C CA . ALA A 1 82 ? 25.628 -23.943 -37.950 1.00 46.19 82 ALA A CA 1
ATOM 648 C C . ALA A 1 82 ? 24.080 -23.940 -37.947 1.00 46.19 82 ALA A C 1
ATOM 650 O O . ALA A 1 82 ? 23.441 -23.601 -36.961 1.00 46.19 82 ALA A O 1
ATOM 651 N N . THR A 1 83 ? 23.440 -24.034 -39.112 1.00 41.91 83 THR A N 1
ATOM 652 C CA . THR A 1 83 ? 22.746 -25.248 -39.591 1.00 41.91 83 THR A CA 1
ATOM 653 C C . THR A 1 83 ? 21.725 -25.818 -38.599 1.00 41.91 83 THR A C 1
ATOM 655 O O . THR A 1 83 ? 22.079 -26.607 -37.736 1.00 41.91 83 THR A O 1
ATOM 658 N N . ASN A 1 84 ? 20.445 -25.471 -38.781 1.00 45.09 84 ASN A N 1
ATOM 659 C CA . ASN A 1 84 ? 19.349 -26.447 -38.863 1.00 45.09 84 ASN A CA 1
ATOM 660 C C . ASN A 1 84 ? 18.081 -25.768 -39.406 1.00 45.09 84 ASN A C 1
ATOM 662 O O . ASN A 1 84 ? 17.370 -25.033 -38.725 1.00 45.09 84 ASN A O 1
ATOM 666 N N . GLN A 1 85 ? 17.848 -25.993 -40.700 1.00 43.91 85 GLN A N 1
ATOM 667 C CA . GLN A 1 85 ? 16.641 -25.629 -41.433 1.00 43.91 85 GLN A CA 1
ATOM 668 C C . GLN A 1 85 ? 15.468 -26.539 -41.024 1.00 43.91 85 GLN A C 1
ATOM 670 O O . GLN A 1 85 ? 15.630 -27.748 -41.102 1.00 43.91 85 GLN A O 1
ATOM 675 N N . LYS A 1 86 ? 14.326 -25.911 -40.664 1.00 46.97 86 LYS A N 1
ATOM 676 C CA . LYS A 1 86 ? 12.929 -26.061 -41.185 1.00 46.97 86 LYS A CA 1
ATOM 677 C C . LYS A 1 86 ? 12.329 -27.486 -41.388 1.00 46.97 86 LYS A C 1
ATOM 679 O O . LYS A 1 86 ? 13.065 -28.454 -41.456 1.00 46.97 86 LYS A O 1
ATOM 684 N N . PRO A 1 87 ? 11.028 -27.644 -41.747 1.00 47.81 87 PRO A N 1
ATOM 685 C CA . PRO A 1 87 ? 9.805 -26.823 -41.581 1.00 47.81 87 PRO A CA 1
ATOM 686 C C . PRO A 1 87 ? 8.566 -27.641 -41.096 1.00 47.81 87 PRO A C 1
ATOM 688 O O . PRO A 1 87 ? 8.636 -28.853 -40.958 1.00 47.81 87 PRO A O 1
ATOM 691 N N . LYS A 1 88 ? 7.394 -26.970 -41.074 1.00 42.88 88 LYS A N 1
ATOM 692 C CA . LYS A 1 88 ? 6.060 -27.404 -41.591 1.00 42.88 88 LYS A CA 1
ATOM 693 C C . LYS A 1 88 ? 4.960 -27.719 -40.555 1.00 42.88 88 LYS A C 1
ATOM 695 O O . LYS A 1 88 ? 5.082 -28.633 -39.757 1.00 42.88 88 LYS A O 1
ATOM 700 N N . GLY A 1 89 ? 3.829 -27.021 -40.726 1.00 38.59 89 GLY A N 1
ATOM 701 C CA . GLY A 1 89 ? 2.546 -27.189 -40.023 1.00 38.59 89 GLY A CA 1
ATOM 702 C C . GLY A 1 89 ? 2.275 -25.958 -39.154 1.00 38.59 89 GLY A C 1
ATOM 703 O O . GLY A 1 89 ? 3.010 -25.724 -38.214 1.00 38.59 89 GLY A O 1
ATOM 704 N N . GLY A 1 90 ? 1.369 -25.030 -39.461 1.00 34.56 90 GLY A N 1
ATOM 705 C CA . GLY A 1 90 ? 0.007 -25.212 -39.952 1.00 34.56 90 GLY A CA 1
ATOM 706 C C . GLY A 1 90 ? -0.935 -25.045 -38.758 1.00 34.56 90 GLY A C 1
ATOM 707 O O . GLY A 1 90 ? -1.209 -26.024 -38.081 1.00 34.56 90 GLY A O 1
ATOM 708 N N . GLY A 1 91 ? -1.389 -23.821 -38.474 1.00 38.06 91 GLY A N 1
ATOM 709 C CA . GLY A 1 91 ? -2.374 -23.585 -37.414 1.00 38.06 91 GLY A CA 1
ATOM 710 C C . GLY A 1 91 ? -2.395 -22.146 -36.905 1.00 38.06 91 GLY A C 1
ATOM 711 O O . GLY A 1 91 ? -1.439 -21.712 -36.281 1.00 38.06 91 GLY A O 1
ATOM 712 N N . ALA A 1 92 ? -3.503 -21.455 -37.187 1.00 46.34 92 ALA A N 1
ATOM 713 C CA . ALA A 1 92 ? -3.928 -20.145 -36.687 1.00 46.34 92 ALA A CA 1
ATOM 714 C C . ALA A 1 92 ? -2.940 -18.973 -36.853 1.00 46.34 92 ALA A C 1
ATOM 716 O O . ALA A 1 92 ? -2.064 -18.729 -36.030 1.00 46.34 92 ALA A O 1
ATOM 717 N N . THR A 1 93 ? -3.186 -18.142 -37.869 1.00 45.88 93 THR A N 1
ATOM 718 C CA . THR A 1 93 ? -2.887 -16.707 -37.797 1.00 45.88 93 THR A CA 1
ATOM 719 C C . THR A 1 93 ? -3.724 -16.097 -36.674 1.00 45.88 93 THR A C 1
ATOM 721 O O . THR A 1 93 ? -4.793 -15.537 -36.913 1.00 45.88 93 THR A O 1
ATOM 724 N N . THR A 1 94 ? -3.265 -16.224 -35.433 1.00 51.94 94 THR A N 1
ATOM 725 C CA . THR A 1 94 ? -3.576 -15.224 -34.421 1.00 51.94 94 THR A CA 1
ATOM 726 C C . THR A 1 94 ? -2.958 -13.930 -34.933 1.00 51.94 94 THR A C 1
ATOM 728 O O . THR A 1 94 ? -1.748 -13.851 -35.148 1.00 51.94 94 THR A O 1
ATOM 731 N N . LEU A 1 95 ? -3.800 -12.937 -35.238 1.00 54.78 95 LEU A N 1
ATOM 732 C CA . LEU A 1 95 ? -3.337 -11.563 -35.395 1.00 54.78 95 LEU A CA 1
ATOM 733 C C . LEU A 1 95 ? -2.441 -11.282 -34.191 1.00 54.78 95 LEU A C 1
ATOM 735 O O . LEU A 1 95 ? -2.921 -11.329 -33.060 1.00 54.78 95 LEU A O 1
ATOM 739 N N . ALA A 1 96 ? -1.142 -11.098 -34.426 1.00 57.53 96 ALA A N 1
ATOM 740 C CA . ALA A 1 96 ? -0.215 -10.746 -33.368 1.00 57.53 96 ALA A CA 1
ATOM 741 C C . ALA A 1 96 ? -0.747 -9.453 -32.745 1.00 57.53 96 ALA A C 1
ATOM 743 O O . ALA A 1 96 ? -0.758 -8.410 -33.402 1.00 57.53 96 ALA A O 1
ATOM 744 N N . ALA A 1 97 ? -1.291 -9.557 -31.530 1.00 69.56 97 ALA A N 1
ATOM 745 C CA . ALA A 1 97 ? -1.814 -8.412 -30.811 1.00 69.56 97 ALA A CA 1
ATOM 746 C C . ALA A 1 97 ? -0.696 -7.370 -30.725 1.00 69.56 97 ALA A C 1
ATOM 748 O O . ALA A 1 97 ? 0.451 -7.708 -30.415 1.00 69.56 97 ALA A O 1
ATOM 749 N N . LYS A 1 98 ? -1.011 -6.116 -31.068 1.00 78.31 98 LYS A N 1
ATOM 750 C CA . LYS A 1 98 ? -0.072 -5.006 -30.903 1.00 78.31 98 LYS A CA 1
ATOM 751 C C . LYS A 1 98 ? 0.399 -5.026 -29.440 1.00 78.31 98 LYS A C 1
ATOM 753 O O . LYS A 1 98 ? -0.464 -5.085 -28.565 1.00 78.31 98 LYS A O 1
ATOM 758 N N . PRO A 1 99 ? 1.716 -5.002 -29.163 1.00 81.50 99 PRO A N 1
ATOM 759 C CA . PRO A 1 99 ? 2.184 -4.933 -27.788 1.00 81.50 99 PRO A CA 1
ATOM 760 C C . PRO A 1 99 ? 1.615 -3.671 -27.137 1.00 81.50 99 PRO A C 1
ATOM 762 O O . PRO A 1 99 ? 1.667 -2.592 -27.738 1.00 81.50 99 PRO A O 1
ATOM 765 N N . LEU A 1 100 ? 1.057 -3.833 -25.938 1.00 82.75 100 LEU A N 1
ATOM 766 C CA . LEU A 1 100 ? 0.581 -2.729 -25.113 1.00 82.75 100 LEU A CA 1
ATOM 767 C C . LEU A 1 100 ? 1.736 -1.746 -24.885 1.00 82.75 100 LEU A C 1
ATOM 769 O O . LEU A 1 100 ? 2.889 -2.131 -24.671 1.00 82.75 100 LEU A O 1
ATOM 773 N N . SER A 1 101 ? 1.434 -0.459 -24.979 1.00 89.56 101 SER A N 1
ATOM 774 C CA . SER A 1 101 ? 2.335 0.599 -24.543 1.00 89.56 101 SER A CA 1
ATOM 775 C C . SER A 1 101 ? 2.561 0.506 -23.033 1.00 89.56 101 SER A C 1
ATOM 777 O O . SER A 1 101 ? 1.740 -0.035 -22.297 1.00 89.56 101 SER A O 1
ATOM 779 N N . LYS A 1 102 ? 3.665 1.078 -22.539 1.00 91.12 102 LYS A N 1
ATOM 780 C CA . LYS A 1 102 ? 3.963 1.073 -21.098 1.00 91.12 102 LYS A CA 1
ATOM 781 C C . LYS A 1 102 ? 2.849 1.706 -20.260 1.00 91.12 102 LYS A C 1
ATOM 783 O O . LYS A 1 102 ? 2.579 1.225 -19.168 1.00 91.12 102 LYS A O 1
ATOM 788 N N . MET A 1 103 ? 2.211 2.760 -20.777 1.00 93.38 103 MET A N 1
ATOM 789 C CA . MET A 1 103 ? 1.078 3.407 -20.115 1.00 93.38 103 MET A CA 1
ATOM 790 C C . MET A 1 103 ? -0.151 2.495 -20.093 1.00 93.38 103 MET A C 1
ATOM 792 O O . MET A 1 103 ? -0.812 2.406 -19.069 1.00 93.38 103 MET A O 1
ATOM 796 N N . GLU A 1 104 ? -0.435 1.775 -21.181 1.00 93.00 104 GLU A N 1
ATOM 797 C CA . GLU A 1 104 ? -1.521 0.788 -21.181 1.00 93.00 104 GLU A CA 1
ATOM 798 C C . GLU A 1 104 ? -1.244 -0.336 -20.171 1.00 93.00 104 GLU A C 1
ATOM 800 O O . GLU A 1 104 ? -2.130 -0.656 -19.389 1.00 93.00 104 GLU A O 1
ATOM 805 N N . CYS A 1 105 ? -0.009 -0.851 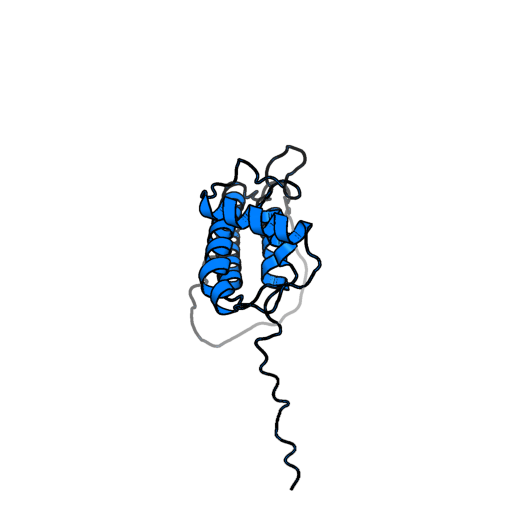-20.086 1.00 92.75 105 CYS A N 1
ATOM 806 C CA . CYS A 1 105 ? 0.370 -1.806 -19.035 1.00 92.75 105 CYS A CA 1
ATOM 807 C C . CYS A 1 105 ? 0.242 -1.210 -17.624 1.00 92.75 105 CYS A C 1
ATOM 809 O O . CYS A 1 105 ? -0.132 -1.910 -16.688 1.00 92.75 105 CYS A O 1
ATOM 811 N N . PHE A 1 106 ? 0.568 0.074 -17.452 1.00 94.88 106 PHE A N 1
ATOM 812 C CA . PHE A 1 106 ? 0.429 0.762 -16.170 1.00 94.88 106 PHE A CA 1
ATOM 813 C C . PHE A 1 106 ? -1.041 0.849 -15.745 1.00 94.88 106 PHE A C 1
ATOM 815 O O . PHE A 1 106 ? -1.358 0.574 -14.593 1.00 94.88 106 PHE A O 1
ATOM 822 N N . LEU A 1 107 ? -1.940 1.200 -16.665 1.00 96.31 107 LEU A N 1
ATOM 823 C CA . LEU A 1 107 ? -3.375 1.269 -16.391 1.00 96.31 107 LEU A CA 1
ATOM 824 C C . LEU A 1 107 ? -3.983 -0.123 -16.166 1.00 96.31 107 LEU A C 1
ATOM 826 O O . LEU A 1 107 ? -4.762 -0.291 -15.237 1.00 96.31 107 LEU A O 1
ATOM 830 N N . GLU A 1 108 ? -3.559 -1.131 -16.928 1.00 95.31 108 GLU A N 1
ATOM 831 C CA . GLU A 1 108 ? -3.976 -2.523 -16.715 1.00 95.31 108 GLU A CA 1
ATOM 832 C C . GLU A 1 108 ? -3.576 -3.028 -15.317 1.00 95.31 108 GLU A C 1
ATOM 834 O O . GLU A 1 108 ? -4.369 -3.667 -14.628 1.00 95.31 108 GLU A O 1
ATOM 839 N N . GLU A 1 109 ? -2.373 -2.685 -14.843 1.00 95.19 109 GLU A N 1
ATOM 840 C CA . GLU A 1 109 ? -1.951 -3.007 -13.475 1.00 95.19 109 GLU A CA 1
ATOM 841 C C . GLU A 1 109 ? -2.776 -2.235 -12.428 1.00 95.19 109 GLU A C 1
ATOM 843 O O . GLU A 1 109 ? -3.073 -2.791 -11.370 1.00 95.19 109 GLU A O 1
ATOM 848 N N . ASN A 1 110 ? -3.189 -0.987 -12.699 1.00 96.88 110 ASN A N 1
ATOM 849 C CA . ASN A 1 110 ? -4.107 -0.264 -11.811 1.00 96.88 110 ASN A CA 1
ATOM 850 C C . ASN A 1 110 ? -5.436 -1.017 -11.668 1.00 96.88 110 ASN A C 1
ATOM 852 O O . ASN A 1 110 ? -5.859 -1.275 -10.541 1.00 96.88 110 ASN A O 1
ATOM 856 N N . ASP A 1 111 ? -6.050 -1.401 -12.787 1.00 96.88 111 ASP A N 1
ATOM 857 C CA . ASP A 1 111 ? -7.323 -2.127 -12.805 1.00 96.88 111 ASP A CA 1
ATOM 858 C C . ASP A 1 111 ? -7.205 -3.463 -12.062 1.00 96.88 111 ASP A C 1
ATOM 860 O O . ASP A 1 111 ? -8.041 -3.788 -11.215 1.00 96.88 111 ASP A O 1
ATOM 864 N N . TYR A 1 112 ? -6.111 -4.194 -12.293 1.00 95.69 112 TYR A N 1
ATOM 865 C CA . TYR A 1 112 ? -5.826 -5.436 -11.583 1.00 95.69 112 TYR A CA 1
ATOM 866 C C . TYR A 1 112 ? -5.704 -5.215 -10.069 1.00 95.69 112 TYR A C 1
ATOM 868 O O . TYR A 1 112 ? -6.302 -5.944 -9.283 1.00 95.69 112 TYR A O 1
ATOM 876 N N . ILE A 1 113 ? -4.976 -4.189 -9.620 1.00 95.62 113 ILE A N 1
ATOM 877 C CA . ILE A 1 113 ? -4.861 -3.865 -8.190 1.00 95.62 113 ILE A CA 1
ATOM 878 C C . ILE A 1 113 ? -6.240 -3.578 -7.573 1.00 95.62 113 ILE A C 1
ATOM 880 O O . ILE A 1 113 ? -6.514 -4.049 -6.465 1.00 95.62 113 ILE A O 1
ATOM 884 N N . ILE A 1 114 ? -7.103 -2.830 -8.267 1.00 96.12 114 ILE A N 1
ATOM 885 C CA . ILE A 1 114 ? -8.469 -2.546 -7.806 1.00 96.12 114 ILE A CA 1
ATOM 886 C C . ILE A 1 114 ? -9.285 -3.835 -7.685 1.00 96.12 114 ILE A C 1
ATOM 888 O O . ILE A 1 114 ? -9.888 -4.076 -6.636 1.00 96.12 114 ILE A O 1
ATOM 892 N N . GLU A 1 115 ? -9.258 -4.694 -8.705 1.00 94.38 115 GLU A N 1
ATOM 893 C CA . GLU A 1 115 ? -9.956 -5.983 -8.694 1.00 94.38 115 GLU A CA 1
ATOM 894 C C . GLU A 1 115 ? -9.518 -6.838 -7.494 1.00 94.38 115 GLU A C 1
ATOM 896 O O . GLU A 1 115 ? -10.336 -7.387 -6.755 1.00 94.38 115 GLU A O 1
ATOM 901 N N . GLN A 1 116 ? -8.212 -6.897 -7.235 1.00 92.94 116 GLN A N 1
ATOM 902 C CA . GLN A 1 116 ? -7.654 -7.670 -6.127 1.00 92.94 116 GLN A CA 1
ATOM 903 C C . GLN A 1 116 ? -8.026 -7.084 -4.758 1.00 92.94 116 GLN A C 1
ATOM 905 O O . GLN A 1 116 ? -8.193 -7.839 -3.797 1.00 92.94 116 GLN A O 1
ATOM 910 N N . MET A 1 117 ? -8.202 -5.763 -4.654 1.00 93.44 117 MET A N 1
ATOM 911 C CA . MET A 1 117 ? -8.710 -5.106 -3.445 1.00 93.44 117 MET A CA 1
ATOM 912 C C . MET A 1 117 ? -10.191 -5.439 -3.199 1.00 93.44 117 MET A C 1
ATOM 914 O O . MET A 1 117 ? -10.584 -5.676 -2.057 1.00 93.44 117 MET A O 1
ATOM 918 N N . GLN A 1 118 ? -11.005 -5.516 -4.255 1.00 92.75 118 GLN A N 1
ATOM 919 C CA . GLN A 1 118 ? -12.423 -5.889 -4.161 1.00 92.75 118 GLN A CA 1
ATOM 920 C C . GLN A 1 118 ? -12.627 -7.339 -3.695 1.00 92.75 118 GLN A C 1
ATOM 922 O O . GLN A 1 118 ? -13.626 -7.645 -3.048 1.00 92.75 118 GLN A O 1
ATOM 927 N N . GLN A 1 119 ? -11.675 -8.231 -3.981 1.00 89.94 119 GLN A N 1
ATOM 928 C CA . GLN A 1 119 ? -11.724 -9.641 -3.571 1.00 89.94 119 GLN A CA 1
ATOM 929 C C . GLN A 1 119 ? -11.360 -9.872 -2.089 1.00 89.94 119 GLN A C 1
ATOM 931 O O . GLN A 1 119 ? -11.460 -11.000 -1.598 1.00 89.94 119 GLN A O 1
ATOM 936 N N . GLN A 1 120 ? -10.938 -8.838 -1.352 1.00 88.06 120 GLN A N 1
ATOM 937 C CA . GLN A 1 120 ? -10.540 -8.969 0.052 1.00 88.06 120 GLN A CA 1
ATOM 938 C C . GLN A 1 120 ? -11.767 -9.156 0.952 1.00 88.06 120 GLN A C 1
ATOM 940 O O . GLN A 1 120 ? -12.476 -8.201 1.253 1.00 88.06 120 GLN A O 1
ATOM 945 N N . GLN A 1 121 ? -11.992 -10.375 1.445 1.00 84.88 121 GLN A N 1
ATOM 946 C CA . GLN A 1 121 ? -13.125 -10.689 2.333 1.00 84.88 121 GLN A CA 1
ATOM 947 C C . GLN A 1 121 ? -12.887 -10.297 3.796 1.00 84.88 121 GLN A C 1
ATOM 949 O O . GLN A 1 121 ? -13.825 -10.264 4.585 1.00 84.88 121 GLN A O 1
ATOM 954 N N . ARG A 1 122 ? -11.633 -10.023 4.172 1.00 85.06 122 ARG A N 1
ATOM 955 C CA . ARG A 1 122 ? -11.234 -9.665 5.537 1.00 85.06 122 ARG A CA 1
ATOM 956 C C . ARG A 1 122 ? -10.145 -8.595 5.531 1.00 85.06 122 ARG A C 1
ATOM 958 O O . ARG A 1 122 ? -9.411 -8.487 4.543 1.00 85.06 122 ARG A O 1
ATOM 965 N N . PRO A 1 123 ? -9.976 -7.849 6.639 1.00 86.38 123 PRO A N 1
ATOM 966 C CA . PRO A 1 123 ? -8.802 -7.013 6.837 1.00 86.38 123 PRO A CA 1
ATOM 967 C C . PRO A 1 123 ? -7.516 -7.831 6.685 1.00 86.38 123 PRO A C 1
ATOM 969 O O . PRO A 1 123 ? -7.383 -8.916 7.251 1.00 86.38 123 PRO A O 1
ATOM 972 N N . PHE A 1 124 ? -6.546 -7.293 5.954 1.00 88.06 124 PHE A N 1
ATOM 973 C CA . PHE A 1 124 ? -5.264 -7.944 5.712 1.00 88.06 124 PHE A CA 1
ATOM 974 C C . PHE A 1 124 ? -4.119 -7.268 6.469 1.00 88.06 124 PHE A C 1
ATOM 976 O O . PHE A 1 124 ? -4.204 -6.109 6.873 1.00 88.06 124 PHE A O 1
ATOM 983 N N . PHE A 1 125 ? -3.015 -7.988 6.662 1.00 88.56 125 PHE A N 1
ATOM 984 C CA . PHE A 1 125 ? -1.945 -7.545 7.561 1.00 88.56 125 PHE A CA 1
ATOM 985 C C . PHE A 1 125 ? -1.217 -6.272 7.089 1.00 88.56 125 PHE A C 1
ATOM 987 O O . PHE A 1 125 ? -0.695 -5.529 7.915 1.00 88.56 125 PHE A O 1
ATOM 994 N N . THR A 1 126 ? -1.190 -5.986 5.782 1.00 92.38 126 THR A N 1
ATOM 995 C CA . THR A 1 126 ? -0.621 -4.740 5.234 1.00 92.38 126 THR A CA 1
ATOM 996 C C . THR A 1 126 ? -1.618 -3.577 5.204 1.00 92.38 126 THR A C 1
ATOM 998 O O . THR A 1 126 ? -1.243 -2.480 4.793 1.00 92.38 126 THR A O 1
ATOM 1001 N N . LEU A 1 127 ? -2.867 -3.766 5.651 1.00 92.56 127 LEU A N 1
ATOM 1002 C CA . LEU A 1 127 ? -3.889 -2.717 5.661 1.00 92.56 127 LEU A CA 1
ATOM 1003 C C . LEU A 1 127 ? -3.433 -1.445 6.395 1.00 92.56 127 LEU A C 1
ATOM 1005 O O . LEU A 1 127 ? -3.655 -0.367 5.848 1.00 92.56 127 LEU A O 1
ATOM 1009 N N . PRO A 1 128 ? -2.745 -1.512 7.557 1.00 92.75 128 PRO A N 1
ATOM 1010 C CA . PRO A 1 128 ? -2.208 -0.312 8.196 1.00 92.75 128 PRO A CA 1
ATOM 1011 C C . PRO A 1 128 ? -1.294 0.486 7.264 1.00 92.75 128 PRO A C 1
ATOM 1013 O O . PRO A 1 128 ? -1.429 1.699 7.134 1.00 92.75 128 PRO A O 1
ATOM 1016 N N . ARG A 1 129 ? -0.421 -0.218 6.536 1.00 93.69 129 ARG A N 1
ATOM 1017 C CA . ARG A 1 129 ? 0.491 0.407 5.581 1.00 93.69 129 ARG A CA 1
ATOM 1018 C C . ARG A 1 129 ? -0.242 0.983 4.371 1.00 93.69 129 ARG A C 1
ATOM 1020 O O . ARG A 1 129 ? 0.151 2.037 3.878 1.00 93.69 129 ARG A O 1
ATOM 1027 N N . LEU A 1 130 ? -1.298 0.322 3.899 1.00 95.62 130 LEU A N 1
ATOM 1028 C CA . LEU A 1 130 ? -2.138 0.866 2.834 1.00 95.62 130 LEU A CA 1
ATOM 1029 C C . LEU A 1 130 ? -2.798 2.175 3.278 1.00 95.62 130 LEU A C 1
ATOM 1031 O O . LEU A 1 130 ? -2.738 3.155 2.545 1.00 95.62 130 LEU A O 1
ATOM 1035 N N . LEU A 1 131 ? -3.370 2.214 4.483 1.00 95.50 131 LEU A N 1
ATOM 1036 C CA . LEU A 1 131 ? -4.025 3.404 5.031 1.00 95.50 131 LEU A CA 1
ATOM 1037 C C . LEU A 1 131 ? -3.052 4.584 5.170 1.00 95.50 131 LEU A C 1
ATOM 1039 O O . LEU A 1 131 ? -3.411 5.706 4.828 1.00 95.50 131 LEU A O 1
ATOM 1043 N N . GLU A 1 132 ? -1.806 4.341 5.587 1.00 94.81 132 GLU A N 1
ATOM 1044 C CA . GLU A 1 132 ? -0.755 5.371 5.589 1.00 94.81 132 GLU A CA 1
ATOM 1045 C C . GLU A 1 132 ? -0.488 5.937 4.185 1.00 94.81 132 GLU A C 1
ATOM 1047 O O . GLU A 1 132 ? -0.386 7.151 4.020 1.00 94.81 132 GLU A O 1
ATOM 1052 N N . ILE A 1 133 ? -0.395 5.067 3.170 1.00 96.19 133 ILE A N 1
ATOM 1053 C CA . ILE A 1 133 ? -0.185 5.482 1.774 1.00 96.19 133 ILE A CA 1
ATOM 1054 C C . ILE A 1 133 ? -1.394 6.264 1.251 1.00 96.19 133 ILE A C 1
ATOM 1056 O O . ILE A 1 133 ? -1.215 7.253 0.549 1.00 96.19 133 ILE A O 1
ATOM 1060 N N . LEU A 1 134 ? -2.616 5.847 1.589 1.00 97.00 134 LEU A N 1
ATOM 1061 C CA . LEU A 1 134 ? -3.831 6.566 1.203 1.00 97.00 134 LEU A CA 1
ATOM 1062 C C . LEU A 1 134 ? -3.919 7.936 1.888 1.00 97.00 134 LEU A C 1
ATOM 1064 O O . LEU A 1 134 ? -4.430 8.880 1.289 1.00 97.00 134 LEU A O 1
ATOM 1068 N N . ALA A 1 135 ? -3.418 8.066 3.117 1.00 96.00 135 ALA A N 1
ATOM 1069 C CA . ALA A 1 135 ? -3.408 9.328 3.852 1.00 96.00 135 ALA A CA 1
ATOM 1070 C C . ALA A 1 135 ? -2.406 10.326 3.272 1.00 96.00 135 ALA A C 1
ATOM 1072 O O . ALA A 1 135 ? -2.726 11.504 3.117 1.00 96.00 135 ALA A O 1
ATOM 1073 N N . ASP A 1 136 ? -1.207 9.857 2.935 1.00 95.69 136 ASP A N 1
ATOM 1074 C CA . ASP A 1 136 ? -0.180 10.666 2.295 1.00 95.69 136 ASP A CA 1
ATOM 1075 C C . ASP A 1 136 ? 0.545 9.846 1.216 1.00 95.69 136 ASP A C 1
ATOM 1077 O O . ASP A 1 136 ? 1.554 9.188 1.494 1.00 95.69 136 ASP A O 1
ATOM 1081 N N . PRO A 1 137 ? 0.078 9.890 -0.046 1.00 95.25 137 PRO A N 1
ATOM 1082 C CA . PRO A 1 137 ? 0.716 9.137 -1.121 1.00 95.25 137 PRO A CA 1
ATOM 1083 C C . PRO A 1 137 ? 2.096 9.692 -1.485 1.00 95.25 137 PRO A C 1
ATOM 1085 O O . PRO A 1 137 ? 2.847 9.033 -2.204 1.00 95.25 137 PRO A O 1
ATOM 1088 N N . PHE A 1 138 ? 2.473 10.867 -0.983 1.00 94.19 138 PHE A N 1
ATOM 1089 C CA . PHE A 1 138 ? 3.691 11.564 -1.363 1.00 94.19 138 PHE A CA 1
ATOM 1090 C C . PHE A 1 138 ? 4.872 11.279 -0.437 1.00 94.19 138 PHE A C 1
ATOM 1092 O O . PHE A 1 138 ? 6.011 11.238 -0.910 1.00 94.19 138 PHE A O 1
ATOM 1099 N N . ILE A 1 139 ? 4.614 11.053 0.853 1.00 91.44 139 ILE A N 1
ATOM 1100 C CA . ILE A 1 139 ? 5.621 10.956 1.924 1.00 91.44 139 ILE A CA 1
ATOM 1101 C C . ILE A 1 139 ? 6.842 10.083 1.584 1.00 91.44 139 ILE A C 1
ATOM 1103 O O . ILE A 1 139 ? 7.973 10.461 1.883 1.00 91.44 139 ILE A O 1
ATOM 1107 N N . TYR A 1 140 ? 6.643 8.950 0.902 1.00 91.31 140 TYR A N 1
ATOM 1108 C CA . TYR A 1 140 ? 7.733 8.065 0.464 1.00 91.31 140 TYR A CA 1
ATOM 1109 C C . TYR A 1 140 ? 7.846 7.915 -1.056 1.00 91.31 140 TYR A C 1
ATOM 1111 O O . TYR A 1 140 ? 8.756 7.228 -1.533 1.00 91.31 140 TYR A O 1
ATOM 1119 N N . ASN A 1 141 ? 6.950 8.536 -1.825 1.00 93.00 141 ASN A N 1
ATOM 1120 C CA . ASN A 1 141 ? 6.864 8.350 -3.275 1.00 93.00 141 ASN A CA 1
ATOM 1121 C C . ASN A 1 141 ? 7.212 9.605 -4.073 1.00 93.00 141 ASN A C 1
ATOM 1123 O O . ASN A 1 141 ? 7.085 9.587 -5.291 1.00 93.00 141 ASN A O 1
ATOM 1127 N N . ARG A 1 142 ? 7.695 10.665 -3.423 1.00 92.88 142 ARG A N 1
ATOM 1128 C CA . ARG A 1 142 ? 8.282 11.815 -4.112 1.00 92.88 142 ARG A CA 1
ATOM 1129 C C . ARG A 1 142 ? 9.720 11.550 -4.576 1.00 92.88 142 ARG A C 1
ATOM 1131 O O . ARG A 1 142 ? 10.433 10.709 -4.015 1.00 92.88 142 ARG A O 1
ATOM 1138 N N . ASP A 1 143 ? 10.131 12.246 -5.627 1.00 91.12 143 ASP A N 1
ATOM 1139 C CA . ASP A 1 143 ? 11.529 12.400 -6.024 1.00 91.12 143 ASP A CA 1
ATOM 1140 C C . ASP A 1 143 ? 12.225 13.513 -5.209 1.00 91.12 143 ASP A C 1
ATOM 1142 O O . ASP A 1 143 ? 11.652 14.088 -4.281 1.00 91.12 143 ASP A O 1
ATOM 1146 N N . ALA A 1 144 ? 13.479 13.824 -5.548 1.00 90.56 144 ALA A N 1
ATOM 1147 C CA . ALA A 1 144 ? 14.227 14.898 -4.891 1.00 90.56 144 ALA A CA 1
ATOM 1148 C C . ALA A 1 144 ? 13.679 16.310 -5.197 1.00 90.56 144 ALA A C 1
ATOM 1150 O O . ALA A 1 144 ? 13.969 17.240 -4.448 1.00 90.56 144 ALA A O 1
ATOM 1151 N N . ALA A 1 145 ? 12.899 16.475 -6.271 1.00 90.06 145 ALA A N 1
ATOM 1152 C CA . ALA A 1 145 ? 12.239 17.726 -6.639 1.00 90.06 145 ALA A CA 1
ATOM 1153 C C . ALA A 1 145 ? 10.857 17.887 -5.973 1.00 90.06 145 ALA A C 1
ATOM 1155 O O . ALA A 1 145 ? 10.219 18.927 -6.125 1.00 90.06 145 ALA A O 1
ATOM 1156 N N . GLY A 1 146 ? 10.392 16.880 -5.226 1.00 88.56 146 GLY A N 1
ATOM 1157 C CA . GLY A 1 146 ? 9.073 16.863 -4.597 1.00 88.56 146 GLY A CA 1
ATOM 1158 C C . GLY A 1 146 ? 7.946 16.394 -5.522 1.00 88.56 146 GLY A C 1
ATOM 1159 O O . GLY A 1 146 ? 6.785 16.400 -5.107 1.00 88.56 146 GLY A O 1
ATOM 1160 N N . LYS A 1 147 ? 8.262 15.953 -6.744 1.00 90.25 147 LYS A N 1
ATOM 1161 C CA . LYS A 1 147 ? 7.288 15.411 -7.693 1.00 90.25 147 LYS A CA 1
ATOM 1162 C C . LYS A 1 147 ? 6.918 13.985 -7.300 1.00 90.25 147 LYS A C 1
ATOM 1164 O O . LYS A 1 147 ? 7.782 13.190 -6.936 1.00 90.25 147 LYS A O 1
ATOM 1169 N N . LEU A 1 148 ? 5.632 13.652 -7.373 1.00 92.94 148 LEU A N 1
ATOM 1170 C CA . LEU A 1 148 ? 5.164 12.289 -7.155 1.00 92.94 148 LEU A CA 1
ATOM 1171 C C . LEU A 1 148 ? 5.665 11.362 -8.268 1.00 92.94 148 LEU A C 1
ATOM 1173 O O . LEU A 1 148 ? 5.516 11.661 -9.446 1.00 92.94 148 LEU A O 1
ATOM 1177 N N . ARG A 1 149 ? 6.206 10.209 -7.884 1.00 93.81 149 ARG A N 1
ATOM 1178 C CA . ARG A 1 149 ? 6.666 9.174 -8.808 1.00 93.81 149 ARG A CA 1
ATOM 1179 C C . ARG A 1 149 ? 5.581 8.120 -8.973 1.00 93.81 149 ARG A C 1
ATOM 1181 O O . ARG A 1 149 ? 5.482 7.205 -8.147 1.00 93.81 149 ARG A O 1
ATOM 1188 N N . GLY A 1 150 ? 4.792 8.231 -10.041 1.00 94.19 150 GLY A N 1
ATOM 1189 C CA . GLY A 1 150 ? 3.640 7.361 -10.302 1.00 94.19 150 GLY A CA 1
ATOM 1190 C C . GLY A 1 150 ? 3.958 5.865 -10.218 1.00 94.19 150 GLY A C 1
ATOM 1191 O O . GLY A 1 150 ? 3.325 5.130 -9.460 1.00 94.19 150 GLY A O 1
ATOM 1192 N N . GLY A 1 151 ? 5.029 5.428 -10.891 1.00 94.44 151 GLY A N 1
ATOM 1193 C CA . GLY A 1 151 ? 5.503 4.036 -10.854 1.00 94.44 151 GLY A CA 1
ATOM 1194 C C . GLY A 1 151 ? 5.843 3.529 -9.451 1.00 94.44 151 GLY A C 1
ATOM 1195 O O . GLY A 1 151 ? 5.541 2.390 -9.094 1.00 94.44 151 GLY A O 1
ATOM 1196 N N . LYS A 1 152 ? 6.442 4.385 -8.615 1.00 94.69 152 LYS A N 1
ATOM 1197 C CA . LYS A 1 152 ? 6.810 4.023 -7.241 1.00 94.69 152 LYS A CA 1
ATOM 1198 C C . LYS A 1 152 ? 5.577 3.908 -6.346 1.00 94.69 152 LYS A C 1
ATOM 1200 O O . LYS A 1 152 ? 5.498 2.969 -5.555 1.00 94.69 152 LYS A O 1
ATOM 1205 N N . LEU A 1 153 ? 4.627 4.830 -6.499 1.00 96.44 153 LEU A N 1
ATOM 1206 C CA . LEU A 1 153 ? 3.361 4.811 -5.774 1.00 96.44 153 LEU A CA 1
ATOM 1207 C C . LEU A 1 153 ? 2.540 3.563 -6.126 1.00 96.44 153 LEU A C 1
ATOM 1209 O O . LEU A 1 153 ? 2.165 2.827 -5.214 1.00 96.44 153 LEU A O 1
ATOM 1213 N N . GLN A 1 154 ? 2.348 3.266 -7.417 1.00 96.50 154 GLN A N 1
ATOM 1214 C CA . GLN A 1 154 ? 1.655 2.050 -7.855 1.00 96.50 154 GLN A CA 1
ATOM 1215 C C . GLN A 1 154 ? 2.333 0.799 -7.284 1.00 96.50 154 GLN A C 1
ATOM 1217 O O . GLN A 1 154 ? 1.668 -0.052 -6.701 1.00 96.50 154 GLN A O 1
ATOM 1222 N N . ALA A 1 155 ? 3.667 0.706 -7.345 1.00 95.19 155 ALA A N 1
ATOM 1223 C CA . ALA A 1 155 ? 4.396 -0.427 -6.778 1.00 95.19 155 ALA A CA 1
ATOM 1224 C C . ALA A 1 155 ? 4.223 -0.562 -5.251 1.00 95.19 155 ALA A C 1
ATOM 1226 O O . ALA A 1 155 ? 4.170 -1.681 -4.734 1.00 95.19 155 ALA A O 1
ATOM 1227 N N . ALA A 1 156 ? 4.146 0.550 -4.513 1.00 95.62 156 ALA A N 1
ATOM 1228 C CA . ALA A 1 156 ? 3.910 0.544 -3.069 1.00 95.62 156 ALA A CA 1
ATOM 1229 C C . ALA A 1 156 ? 2.490 0.069 -2.730 1.00 95.62 156 ALA A C 1
ATOM 1231 O O . ALA A 1 156 ? 2.319 -0.788 -1.860 1.00 95.62 156 ALA A O 1
ATOM 1232 N N . VAL A 1 157 ? 1.494 0.572 -3.460 1.00 96.06 157 VAL A N 1
ATOM 1233 C CA . VAL A 1 157 ? 0.096 0.149 -3.349 1.00 96.06 157 VAL A CA 1
ATOM 1234 C C . VAL A 1 157 ? -0.049 -1.336 -3.685 1.00 96.06 157 VAL A C 1
ATOM 1236 O O . VAL A 1 157 ? -0.579 -2.106 -2.884 1.00 96.06 157 VAL A O 1
ATOM 1239 N N . ARG A 1 158 ? 0.513 -1.762 -4.819 1.00 94.94 158 ARG A N 1
ATOM 1240 C CA . ARG A 1 158 ? 0.547 -3.152 -5.283 1.00 94.94 158 ARG A CA 1
ATOM 1241 C C . ARG A 1 158 ? 1.072 -4.098 -4.212 1.00 94.94 158 ARG A C 1
ATOM 1243 O O . ARG A 1 158 ? 0.483 -5.143 -3.963 1.00 94.94 158 ARG A O 1
ATOM 1250 N N . ARG A 1 159 ? 2.176 -3.738 -3.551 1.00 93.44 159 ARG A N 1
A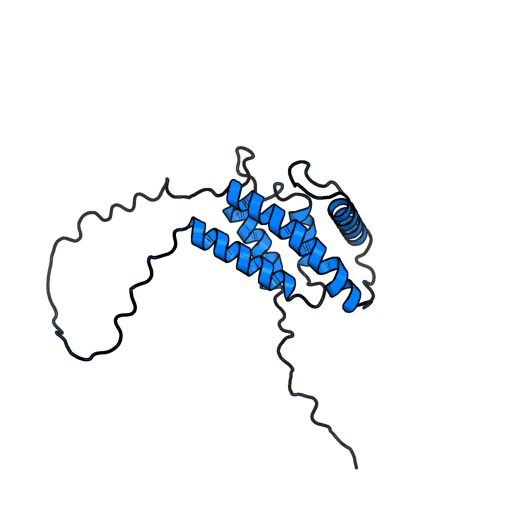TOM 1251 C CA . ARG A 1 159 ? 2.742 -4.542 -2.455 1.00 93.44 159 ARG A CA 1
ATOM 1252 C C . ARG A 1 159 ? 1.791 -4.661 -1.272 1.00 93.44 159 ARG A C 1
ATOM 1254 O O . ARG A 1 159 ? 1.802 -5.693 -0.618 1.00 93.44 159 ARG A O 1
ATOM 1261 N N . CYS A 1 160 ? 0.989 -3.642 -0.987 1.00 93.62 160 CYS A N 1
ATOM 1262 C CA . CYS A 1 160 ? 0.009 -3.738 0.086 1.00 93.62 160 CYS A CA 1
ATOM 1263 C C . CYS A 1 160 ? -1.131 -4.683 -0.311 1.00 93.62 160 CYS A C 1
ATOM 1265 O O . CYS A 1 160 ? -1.423 -5.612 0.432 1.00 93.62 160 CYS A O 1
ATOM 1267 N N . VAL A 1 161 ? -1.719 -4.505 -1.494 1.00 92.56 161 VAL A N 1
ATOM 1268 C CA . VAL A 1 161 ? -2.899 -5.277 -1.9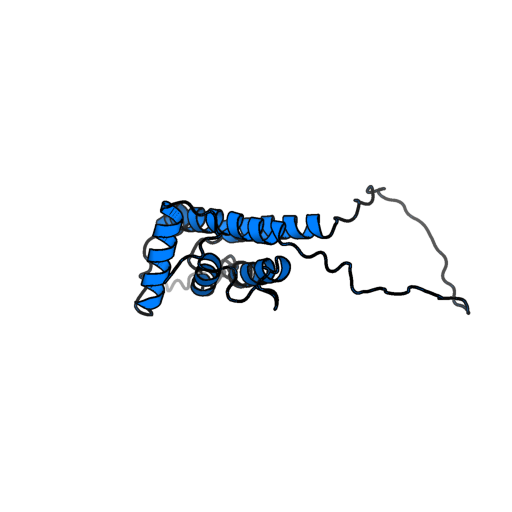15 1.00 92.56 161 VAL A CA 1
ATOM 1269 C C . VAL A 1 161 ? -2.550 -6.726 -2.277 1.00 92.56 161 VAL A C 1
ATOM 1271 O O . VAL A 1 161 ? -3.175 -7.655 -1.777 1.00 92.56 161 VAL A O 1
ATOM 1274 N N . LEU A 1 162 ? -1.522 -6.949 -3.101 1.00 89.75 162 LEU A N 1
ATOM 1275 C CA . LEU A 1 162 ? -1.249 -8.274 -3.673 1.00 89.75 162 LEU A CA 1
ATOM 1276 C C . LEU A 1 162 ? -0.492 -9.218 -2.737 1.00 89.75 162 LEU A C 1
ATOM 1278 O O . LEU A 1 162 ? -0.690 -10.425 -2.807 1.00 89.75 162 LEU A O 1
ATOM 1282 N N . VAL A 1 163 ? 0.370 -8.704 -1.852 1.00 82.62 163 VAL A N 1
ATOM 1283 C CA . VAL A 1 163 ? 1.046 -9.563 -0.852 1.00 82.62 163 VAL A CA 1
ATOM 1284 C C . VAL A 1 163 ? 0.036 -10.102 0.165 1.00 82.62 163 VAL A C 1
ATOM 1286 O O . VAL A 1 163 ? 0.239 -11.157 0.758 1.00 82.62 163 VAL A O 1
ATOM 1289 N N . SER A 1 164 ? -1.070 -9.383 0.328 1.00 69.56 164 SER A N 1
ATOM 1290 C CA . SER A 1 164 ? -2.191 -9.744 1.181 1.00 69.56 164 SER A CA 1
ATOM 1291 C C . SER A 1 164 ? -3.200 -10.672 0.520 1.00 69.56 164 SER A C 1
ATOM 1293 O O . SER A 1 164 ? -4.139 -11.089 1.198 1.00 69.56 164 SER A O 1
ATOM 1295 N N . TYR A 1 165 ? -3.027 -10.998 -0.770 1.00 60.00 165 TYR A N 1
ATOM 1296 C CA . TYR A 1 165 ? -3.962 -11.870 -1.464 1.00 60.00 165 TYR A CA 1
ATOM 1297 C C . TYR A 1 165 ? -4.123 -13.178 -0.687 1.00 60.00 165 TYR A C 1
ATOM 1299 O O . TYR A 1 165 ? -3.117 -13.744 -0.238 1.00 60.00 165 TYR A O 1
ATOM 1307 N N . PRO A 1 166 ? -5.360 -13.651 -0.468 1.00 55.03 166 PRO A N 1
ATOM 1308 C CA . PRO A 1 166 ? -5.582 -14.670 0.526 1.00 55.03 166 PRO A CA 1
ATOM 1309 C C . PRO A 1 166 ? -4.850 -15.951 0.122 1.00 55.03 166 PRO A C 1
ATOM 1311 O O . PRO A 1 166 ? -5.248 -16.645 -0.808 1.00 55.03 166 PRO A O 1
ATOM 1314 N N . LEU A 1 167 ? -3.900 -16.374 0.958 1.00 51.06 167 LEU A N 1
ATOM 1315 C CA . LEU A 1 167 ? -3.563 -17.795 1.123 1.00 51.06 167 LEU A CA 1
ATOM 1316 C C . LEU A 1 167 ? -4.795 -18.630 1.565 1.00 51.06 167 LEU A C 1
ATOM 1318 O O . LEU A 1 167 ? -4.682 -19.826 1.814 1.00 51.06 167 LEU A O 1
ATOM 1322 N N . LEU A 1 168 ? -5.969 -17.998 1.695 1.00 52.00 168 LEU A N 1
ATOM 1323 C CA . LEU A 1 168 ? -7.183 -18.496 2.328 1.00 52.00 168 LEU A CA 1
ATOM 1324 C C . LEU A 1 168 ? -8.253 -18.975 1.334 1.00 52.00 168 LEU A C 1
ATOM 1326 O O . LEU A 1 168 ? -9.300 -19.430 1.777 1.00 52.00 168 LEU A O 1
ATOM 1330 N N . THR A 1 169 ? -8.017 -18.936 0.015 1.00 51.09 169 THR A N 1
ATOM 1331 C CA . THR A 1 169 ? -8.904 -19.626 -0.950 1.00 51.09 169 THR A CA 1
ATOM 1332 C C . THR A 1 169 ? -8.601 -21.121 -1.074 1.00 51.09 169 THR A C 1
ATOM 1334 O O . THR A 1 169 ? -9.350 -21.852 -1.721 1.00 51.09 169 THR A O 1
ATOM 1337 N N . VAL A 1 170 ? -7.558 -21.622 -0.401 1.00 46.59 170 VAL A N 1
ATOM 1338 C CA . VAL A 1 170 ? -7.383 -23.064 -0.210 1.00 46.59 170 VAL A CA 1
ATOM 1339 C C . VAL A 1 170 ? -8.327 -23.511 0.901 1.00 46.59 170 VAL A C 1
ATOM 1341 O O . VAL A 1 170 ? -8.025 -23.402 2.089 1.00 46.59 170 VAL A O 1
ATOM 1344 N N . GLN A 1 171 ? -9.478 -24.045 0.500 1.00 46.66 171 GLN A N 1
ATOM 1345 C CA . GLN A 1 171 ? -10.296 -24.901 1.347 1.00 46.66 171 GLN A CA 1
ATOM 1346 C C . GLN A 1 171 ? -9.443 -26.139 1.676 1.00 46.66 171 GLN A C 1
ATOM 1348 O O . GLN A 1 171 ? -9.390 -27.089 0.900 1.00 46.66 171 GLN A O 1
ATOM 1353 N N . TRP A 1 172 ? -8.667 -26.090 2.763 1.00 44.44 172 TRP A N 1
ATOM 1354 C CA . TRP A 1 172 ? -7.833 -27.215 3.184 1.00 44.44 172 TRP A CA 1
ATOM 1355 C C . TRP A 1 172 ? -8.734 -28.430 3.448 1.00 44.44 172 TRP A C 1
ATOM 1357 O O . TRP A 1 172 ? -9.568 -28.372 4.355 1.00 44.44 172 TRP A O 1
ATOM 1367 N N . PRO A 1 173 ? -8.586 -29.546 2.711 1.00 48.78 173 PRO A N 1
ATOM 1368 C CA . PRO A 1 173 ? -9.377 -30.741 2.948 1.00 48.78 173 PRO A CA 1
ATOM 1369 C C . PRO A 1 173 ? -8.725 -31.539 4.083 1.00 48.78 173 PRO A C 1
ATOM 1371 O O . PRO A 1 173 ? -8.104 -32.570 3.856 1.00 48.78 173 PRO A O 1
ATOM 1374 N N . PHE A 1 174 ? -8.818 -31.044 5.317 1.00 50.97 174 PHE A N 1
ATOM 1375 C CA . PHE A 1 174 ? -8.414 -31.787 6.516 1.00 50.97 174 PHE A CA 1
ATOM 1376 C C . PHE A 1 174 ? -9.447 -31.630 7.634 1.00 50.97 174 PHE A C 1
ATOM 1378 O O . PHE A 1 174 ? -9.123 -31.283 8.761 1.00 50.97 174 PHE A O 1
ATOM 1385 N N . THR A 1 175 ? -10.707 -31.930 7.328 1.00 47.28 175 THR A N 1
ATOM 1386 C CA . THR A 1 175 ? -11.693 -32.345 8.339 1.00 47.28 175 THR A CA 1
ATOM 1387 C C . THR A 1 175 ? -12.569 -33.459 7.766 1.00 47.28 175 THR A C 1
ATOM 1389 O O . THR A 1 175 ? -13.780 -33.312 7.637 1.00 47.28 175 THR A O 1
ATOM 1392 N N . SER A 1 176 ? -11.960 -34.583 7.382 1.00 50.19 176 SER A N 1
ATOM 1393 C CA . SER A 1 176 ? -12.695 -35.850 7.352 1.00 50.19 176 SER A CA 1
ATOM 1394 C C . SER A 1 176 ? -12.688 -36.419 8.764 1.00 50.19 176 SER A C 1
ATOM 1396 O O . SER A 1 176 ? -11.685 -36.952 9.228 1.00 50.19 176 SER A O 1
ATOM 1398 N N . GLU A 1 177 ? -13.804 -36.174 9.444 1.00 49.88 177 GLU A N 1
ATOM 1399 C CA . GLU A 1 177 ? -14.409 -36.975 10.507 1.00 49.88 177 GLU A CA 1
ATOM 1400 C C . GLU A 1 177 ? -13.562 -38.150 11.021 1.00 49.88 177 GLU A C 1
ATOM 1402 O O . GLU A 1 177 ? -13.556 -39.243 10.456 1.00 49.88 177 GLU A O 1
ATOM 1407 N N . VAL A 1 178 ? -12.926 -37.960 12.177 1.00 53.38 178 VAL A N 1
ATOM 1408 C CA . VAL A 1 178 ? -12.731 -39.081 13.096 1.00 53.38 178 VAL A CA 1
ATOM 1409 C C . VAL A 1 178 ? -14.046 -39.209 13.852 1.00 53.38 178 VAL A C 1
ATOM 1411 O O . VAL A 1 178 ? -14.296 -38.476 14.803 1.00 53.38 178 VAL A O 1
ATOM 1414 N N . ASN A 1 179 ? -14.921 -40.082 13.363 1.00 57.41 179 ASN A N 1
ATOM 1415 C CA . ASN A 1 179 ? -16.103 -40.534 14.083 1.00 57.41 179 ASN A CA 1
ATOM 1416 C C . ASN A 1 179 ? -15.663 -41.666 15.031 1.00 57.41 179 ASN A C 1
ATOM 1418 O O . ASN A 1 179 ? -15.298 -42.735 14.533 1.00 57.41 179 ASN A O 1
ATOM 1422 N N . PRO A 1 180 ? -15.610 -41.476 16.362 1.00 62.88 180 PRO A N 1
ATOM 1423 C CA . PRO A 1 180 ? -15.493 -42.605 17.266 1.00 62.88 180 PRO A CA 1
ATOM 1424 C C . PRO A 1 180 ? -16.868 -43.275 17.387 1.00 62.88 180 PRO A C 1
ATOM 1426 O O . PRO A 1 180 ? -17.842 -42.647 17.799 1.00 62.88 180 PRO A O 1
ATOM 1429 N N . ALA A 1 181 ? -16.917 -44.548 16.993 1.00 64.44 181 ALA A N 1
ATOM 1430 C CA . ALA A 1 181 ? -17.979 -45.474 17.378 1.00 64.44 181 ALA A CA 1
ATOM 1431 C C . ALA A 1 181 ? -18.069 -45.635 18.905 1.00 64.44 181 ALA A C 1
ATOM 1433 O O . ALA A 1 181 ? -17.033 -45.434 19.584 1.00 64.44 181 ALA A O 1
#

Foldseek 3Di:
DFFDPPQPDDPVLVVVLVVVLVCVVPDVDDPDPPCLPCCLPPVLVSLLVLLLSLLVLLLVLEDPPVPPDPPPPPDPDDDDDDDDDDDDDDDDPPPPPDDDDPSRVSVVLSVVLSVLSSPDSDDFPLNNVSSVCSRPVQPPQADPVSRGHSVVSSVSSCCSRVVRRDPPVPPPPPPDDPDDD

Sequence (181 aa):
LTIHSEVPYTEEEKTFLLEQLVALSQEQQERQHDDDDKWTRTTVPLLVSMLEKVLQLAADNYEDDSNNNNISNSAGTTTTAATNQKPKGGGATTLAAKPLSKMECFLEENDYIIEQMQQQQRPFFTLPRLLEILADPFIYNRDAAGKLRGGKLQAAVRRCVLVSYPLLTVQWPFTSEVNPA

Radius of gyration: 23.91 Å; chains: 1; bounding box: 51×64×63 Å

Secondary structure (DSSP, 8-state):
----TTS---HHHHHHHHHHHHHHHH-SS------HHHIIIIIHHHHHHHHHHHHHHHHHT----TTS----------------------------PPPPPHHHHHHHHHHHHHHHHHT--S--TTHHHHHHHHH-SSTTTB-TTS-B-HHHHHHHHHHHHHHTS-TT-------------

Organism: Trypanosoma cruzi (strain CL Brener) (NCBI:txid353153)

pLDDT: mean 77.4, std 21.47, range [34.56, 97.88]